Protein AF-A0A2V8K2Q8-F1 (afdb_monomer_lite)

Structure (mmCIF, N/CA/C/O backbone):
data_AF-A0A2V8K2Q8-F1
#
_entry.id   AF-A0A2V8K2Q8-F1
#
loop_
_atom_site.group_PDB
_atom_site.id
_atom_site.type_symbol
_atom_site.label_atom_id
_atom_site.label_alt_id
_atom_site.label_comp_id
_atom_site.label_asym_id
_atom_site.label_entity_id
_atom_site.label_seq_id
_atom_site.pdbx_PDB_ins_code
_atom_site.Cartn_x
_atom_site.Cartn_y
_atom_site.Cartn_z
_atom_site.occupancy
_atom_site.B_iso_or_equiv
_atom_site.auth_seq_id
_atom_site.auth_comp_id
_atom_site.auth_asym_id
_atom_site.auth_atom_id
_atom_site.pdbx_PDB_model_num
ATOM 1 N N . MET A 1 1 ? -9.041 -16.758 -21.097 1.00 33.78 1 MET A N 1
ATOM 2 C CA . MET A 1 1 ? -7.592 -17.012 -21.252 1.00 33.78 1 MET A CA 1
ATOM 3 C C . MET A 1 1 ? -6.905 -15.661 -21.363 1.00 33.78 1 MET A C 1
ATOM 5 O O . MET A 1 1 ? -7.436 -14.855 -22.123 1.00 33.78 1 MET A O 1
ATOM 9 N N . PRO A 1 2 ? -5.832 -15.341 -20.620 1.00 44.88 2 PRO A N 1
ATOM 10 C CA . PRO A 1 2 ? -5.105 -14.116 -20.914 1.00 44.88 2 PRO A CA 1
ATOM 11 C C . PRO A 1 2 ? -4.447 -14.294 -22.286 1.00 44.88 2 PRO A C 1
ATOM 13 O O . PRO A 1 2 ? -3.830 -15.324 -22.552 1.00 44.88 2 PRO A O 1
ATOM 16 N N . VAL A 1 3 ? -4.662 -13.329 -23.175 1.00 51.16 3 VAL A N 1
ATOM 17 C CA . VAL A 1 3 ? -3.970 -13.252 -24.463 1.00 51.16 3 VAL A CA 1
ATOM 18 C C . VAL A 1 3 ? -2.499 -13.010 -24.128 1.00 51.16 3 VAL A C 1
ATOM 20 O O . VAL A 1 3 ? -2.187 -12.033 -23.442 1.00 51.16 3 VAL A O 1
ATOM 23 N N . GLY A 1 4 ? -1.621 -13.944 -24.504 1.00 56.03 4 GLY A N 1
ATOM 24 C CA . GLY A 1 4 ? -0.177 -13.761 -24.362 1.00 56.03 4 GLY A CA 1
ATOM 25 C C . GLY A 1 4 ? 0.233 -12.440 -25.009 1.00 56.03 4 GLY A C 1
ATOM 26 O O . GLY A 1 4 ? -0.376 -12.017 -25.987 1.00 56.03 4 GLY A O 1
ATOM 27 N N . HIS A 1 5 ? 1.192 -11.728 -24.422 1.00 62.19 5 HIS A N 1
ATOM 28 C CA . HIS A 1 5 ? 1.695 -10.514 -25.054 1.00 62.19 5 HIS A CA 1
ATOM 29 C C . HIS A 1 5 ? 2.361 -10.899 -26.382 1.00 62.19 5 HIS A C 1
ATOM 31 O O . HIS A 1 5 ? 3.272 -11.722 -26.379 1.00 62.19 5 HIS A O 1
ATOM 37 N N . ASP A 1 6 ? 1.890 -10.324 -27.495 1.00 72.62 6 ASP A N 1
ATOM 38 C CA . ASP A 1 6 ? 2.413 -10.553 -28.852 1.00 72.62 6 ASP A CA 1
ATOM 39 C C . ASP A 1 6 ? 3.778 -9.863 -29.030 1.00 72.62 6 ASP A C 1
ATOM 41 O O . ASP A 1 6 ? 3.931 -8.927 -29.815 1.00 72.62 6 ASP A O 1
ATOM 45 N N . TRP A 1 7 ? 4.771 -10.271 -28.241 1.00 82.06 7 TRP A N 1
ATOM 46 C CA . TRP A 1 7 ? 6.135 -9.779 -28.381 1.00 82.06 7 TRP A CA 1
ATOM 47 C C . TRP A 1 7 ? 6.756 -10.334 -29.657 1.00 82.06 7 TRP A C 1
ATOM 49 O O . TRP A 1 7 ? 6.667 -11.529 -29.939 1.00 82.06 7 TRP A O 1
ATOM 59 N N . LYS A 1 8 ? 7.438 -9.475 -30.417 1.00 84.88 8 LYS A N 1
ATOM 60 C CA . LYS A 1 8 ? 8.130 -9.895 -31.648 1.00 84.88 8 LYS A CA 1
ATOM 61 C C . LYS A 1 8 ? 9.325 -10.811 -31.382 1.00 84.88 8 LYS A C 1
ATOM 63 O O . LYS A 1 8 ? 9.688 -11.601 -32.250 1.00 84.88 8 LYS A O 1
ATOM 68 N N . SER A 1 9 ? 9.958 -10.674 -30.218 1.00 86.50 9 SER A N 1
ATOM 69 C CA . SER A 1 9 ? 11.072 -11.508 -29.768 1.00 86.50 9 SER A CA 1
ATOM 70 C C . SER A 1 9 ? 11.048 -11.639 -28.250 1.00 86.50 9 SER A C 1
ATOM 72 O O . SER A 1 9 ? 10.975 -10.641 -27.536 1.00 86.50 9 SER A O 1
ATOM 74 N N . GLU A 1 10 ? 11.171 -12.866 -27.751 1.00 79.38 10 GLU A N 1
ATOM 75 C CA . GLU A 1 10 ? 11.226 -13.151 -26.313 1.00 79.38 10 GLU A CA 1
ATOM 76 C C . GLU A 1 10 ? 12.514 -12.632 -25.652 1.00 79.38 10 GLU A C 1
ATOM 78 O O . GLU A 1 10 ? 12.520 -12.302 -24.469 1.00 79.38 10 GLU A O 1
ATOM 83 N N . THR A 1 11 ? 13.614 -12.536 -26.407 1.00 88.69 11 THR A N 1
ATOM 84 C CA . THR A 1 11 ? 14.945 -12.165 -25.890 1.00 88.69 11 THR A CA 1
ATOM 85 C C . THR A 1 11 ? 15.395 -10.770 -26.312 1.00 88.69 11 THR A C 1
ATOM 87 O O . THR A 1 11 ? 16.445 -10.294 -25.880 1.00 88.69 11 THR A O 1
ATOM 90 N N . THR A 1 12 ? 14.634 -10.09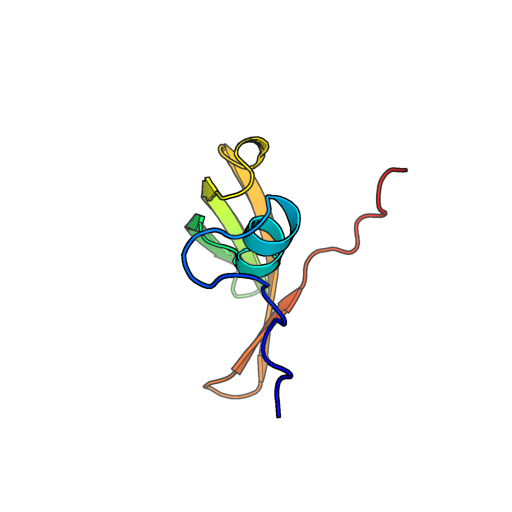0 -27.170 1.00 90.81 12 THR A N 1
ATOM 91 C CA . THR A 1 12 ? 14.953 -8.734 -27.644 1.00 90.81 12 THR A CA 1
ATOM 92 C C . THR A 1 12 ? 13.671 -7.913 -27.809 1.00 90.81 12 THR A C 1
ATOM 94 O O . THR A 1 12 ? 13.305 -7.575 -28.937 1.00 90.81 12 THR A O 1
ATOM 97 N N . PRO A 1 13 ? 12.958 -7.616 -26.707 1.00 89.06 13 PRO A N 1
ATOM 98 C CA . PRO A 1 13 ? 11.743 -6.816 -26.775 1.00 89.06 13 PRO A CA 1
ATOM 99 C C . PRO A 1 13 ? 12.057 -5.380 -27.203 1.00 89.06 13 PRO A C 1
ATOM 101 O O . PRO A 1 13 ? 13.122 -4.837 -26.882 1.00 89.06 13 PRO A O 1
ATOM 104 N N . THR A 1 14 ? 11.110 -4.722 -27.872 1.00 91.69 14 THR A N 1
ATOM 105 C CA . THR A 1 14 ? 11.177 -3.260 -28.013 1.00 91.69 14 THR A CA 1
ATOM 106 C C . THR A 1 14 ? 11.035 -2.586 -26.640 1.00 91.69 14 THR A C 1
ATOM 108 O O . THR A 1 14 ? 10.531 -3.199 -25.692 1.00 91.69 14 THR A O 1
ATOM 111 N N . PRO A 1 15 ? 11.431 -1.309 -26.491 1.00 89.69 15 PRO A N 1
ATOM 112 C CA . PRO A 1 15 ? 11.203 -0.572 -25.250 1.00 89.69 15 PRO A CA 1
ATOM 113 C C . PRO A 1 15 ? 9.733 -0.581 -24.794 1.00 89.69 15 PRO A C 1
ATOM 115 O O . PRO A 1 15 ? 9.459 -0.689 -23.599 1.00 89.69 15 PRO A O 1
ATOM 118 N N . GLU A 1 16 ? 8.780 -0.504 -25.725 1.00 88.12 16 GLU A N 1
ATOM 119 C CA . GLU A 1 16 ? 7.343 -0.544 -25.433 1.00 88.12 16 GLU A CA 1
ATOM 120 C C . GLU A 1 16 ? 6.886 -1.925 -24.957 1.00 88.12 16 GLU A C 1
ATOM 122 O O . GLU A 1 16 ? 6.120 -2.014 -23.993 1.00 88.12 16 GLU A O 1
ATOM 127 N N . GLU A 1 17 ? 7.366 -2.990 -25.605 1.00 86.12 17 GLU A N 1
ATOM 128 C CA . GLU A 1 17 ? 7.111 -4.374 -25.200 1.00 86.12 17 GLU A CA 1
ATOM 129 C C . GLU A 1 17 ? 7.665 -4.610 -23.790 1.00 86.12 17 GLU A C 1
ATOM 131 O O . GLU A 1 17 ? 6.904 -4.982 -22.894 1.00 86.12 17 GLU A O 1
ATOM 136 N N . GLY A 1 18 ? 8.929 -4.257 -23.534 1.00 85.31 18 GLY A N 1
ATOM 137 C CA . GLY A 1 18 ? 9.546 -4.369 -22.209 1.00 85.31 18 GLY A CA 1
ATOM 138 C C . GLY A 1 18 ? 8.802 -3.569 -21.134 1.00 85.31 18 GLY A C 1
ATOM 139 O O . GLY A 1 18 ? 8.539 -4.082 -20.043 1.00 85.31 18 GLY A O 1
ATOM 140 N N . LEU A 1 19 ? 8.371 -2.342 -21.452 1.00 82.75 19 LEU A N 1
ATOM 141 C CA . LEU A 1 19 ? 7.547 -1.539 -20.547 1.00 82.75 19 LEU A CA 1
ATOM 142 C C . LEU A 1 19 ? 6.192 -2.207 -20.269 1.00 82.75 19 LEU A C 1
ATOM 144 O O . LEU A 1 19 ? 5.701 -2.139 -19.143 1.00 82.75 19 LEU A O 1
ATOM 148 N N . SER A 1 20 ? 5.576 -2.854 -21.262 1.00 81.88 20 SER A N 1
ATOM 149 C CA . SER A 1 20 ? 4.291 -3.542 -21.089 1.00 81.88 20 SER A CA 1
ATOM 150 C C . SER A 1 20 ? 4.366 -4.717 -20.110 1.00 81.88 20 SER A C 1
ATOM 152 O O . SER A 1 20 ? 3.447 -4.865 -19.310 1.00 81.88 20 SER A O 1
ATOM 154 N N . ALA A 1 21 ? 5.476 -5.468 -20.074 1.00 77.06 21 ALA A N 1
ATOM 155 C CA . ALA A 1 21 ? 5.640 -6.585 -19.132 1.00 77.06 21 ALA A CA 1
ATOM 156 C C . ALA A 1 21 ? 5.713 -6.149 -17.665 1.00 77.06 21 ALA A C 1
ATOM 158 O O . ALA A 1 21 ? 5.345 -6.914 -16.776 1.00 77.06 21 ALA A O 1
ATOM 159 N N . ILE A 1 22 ? 6.181 -4.930 -17.396 1.00 75.12 22 ILE A N 1
ATOM 160 C CA . ILE A 1 22 ? 6.262 -4.396 -16.030 1.00 75.12 22 ILE A CA 1
ATOM 161 C C . ILE A 1 22 ? 5.079 -3.484 -15.686 1.00 75.12 22 ILE A C 1
ATOM 163 O O . ILE A 1 22 ? 4.905 -3.101 -14.527 1.00 75.12 22 ILE A O 1
ATOM 167 N N . ARG A 1 23 ? 4.230 -3.132 -16.662 1.00 72.19 23 ARG A N 1
ATOM 168 C CA . ARG A 1 23 ? 3.029 -2.324 -16.420 1.00 72.19 23 ARG A CA 1
ATOM 169 C C . ARG A 1 23 ? 2.063 -3.100 -15.528 1.00 72.19 23 ARG A C 1
ATOM 171 O O . ARG A 1 23 ? 1.434 -4.063 -15.944 1.00 72.19 23 ARG A O 1
ATOM 178 N N . GLY A 1 24 ? 1.921 -2.628 -14.291 1.00 66.75 24 GLY A N 1
ATOM 179 C CA . GLY A 1 24 ? 1.082 -3.252 -13.264 1.00 66.75 24 GLY A CA 1
ATOM 180 C C . GLY A 1 24 ? 1.872 -4.038 -12.217 1.00 66.75 24 GLY A C 1
ATOM 181 O O . GLY A 1 24 ? 1.319 -4.339 -11.159 1.00 66.75 24 GLY A O 1
ATOM 182 N N . LEU A 1 25 ? 3.164 -4.290 -12.451 1.00 67.19 25 LEU A N 1
ATOM 183 C CA . LEU A 1 25 ? 4.059 -4.854 -11.450 1.00 67.19 25 LEU A CA 1
ATOM 184 C C . LEU A 1 25 ? 4.460 -3.758 -10.456 1.00 67.19 25 LEU A C 1
ATOM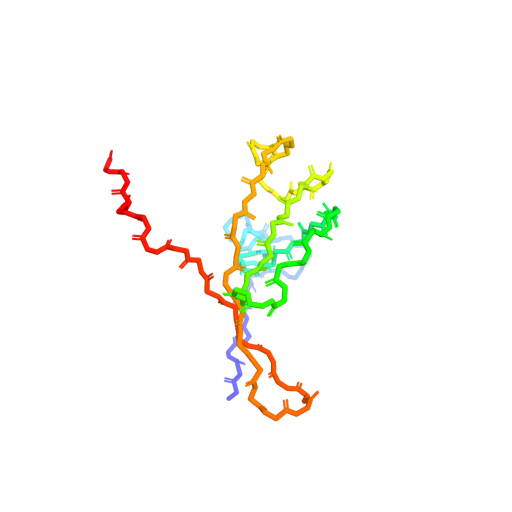 186 O O . LEU A 1 25 ? 5.370 -2.976 -10.698 1.00 67.19 25 LEU A O 1
ATOM 190 N N . GLY A 1 26 ? 3.752 -3.681 -9.332 1.00 72.81 26 GLY A N 1
ATOM 191 C CA . GLY A 1 26 ? 4.111 -2.794 -8.232 1.00 72.81 26 GLY A CA 1
ATOM 192 C C . GLY A 1 26 ? 4.895 -3.534 -7.159 1.00 72.81 26 GLY A C 1
ATOM 193 O O . GLY A 1 26 ? 4.307 -4.314 -6.419 1.00 72.81 26 GLY A O 1
ATOM 194 N N . ALA A 1 27 ? 6.191 -3.249 -7.037 1.00 80.00 27 ALA A N 1
ATOM 195 C CA . ALA A 1 27 ? 7.019 -3.729 -5.934 1.00 80.00 27 ALA A CA 1
ATOM 196 C C . ALA A 1 27 ? 7.452 -2.562 -5.039 1.00 80.00 27 ALA A C 1
ATOM 198 O O . ALA A 1 27 ? 7.783 -1.470 -5.516 1.00 80.00 27 ALA A O 1
ATOM 199 N N . TYR A 1 28 ? 7.421 -2.789 -3.729 1.00 89.38 28 TYR A N 1
ATOM 200 C CA . TYR A 1 28 ? 7.924 -1.852 -2.735 1.00 89.38 28 TYR A CA 1
ATOM 201 C C . TYR A 1 28 ? 8.310 -2.589 -1.451 1.00 89.38 28 TYR A C 1
ATOM 203 O O . TYR A 1 28 ? 7.763 -3.650 -1.151 1.00 89.38 28 TYR A O 1
ATOM 211 N N . CYS A 1 29 ? 9.196 -1.966 -0.680 1.00 92.12 29 CYS A N 1
ATOM 212 C CA . CYS A 1 29 ? 9.384 -2.244 0.740 1.00 92.12 29 CYS A CA 1
ATOM 213 C C . CYS A 1 29 ? 8.847 -1.033 1.507 1.00 92.12 29 CYS A C 1
ATOM 215 O O . CYS A 1 29 ? 9.064 0.111 1.087 1.00 92.12 29 CYS A O 1
ATOM 217 N N . ALA A 1 30 ? 8.058 -1.293 2.546 1.00 92.81 30 ALA A N 1
ATOM 218 C CA . ALA A 1 30 ? 7.519 -0.246 3.398 1.00 92.81 30 ALA A CA 1
ATOM 219 C C . ALA A 1 30 ? 7.364 -0.735 4.835 1.00 92.81 30 ALA A C 1
ATOM 221 O O . ALA A 1 30 ? 6.811 -1.815 5.065 1.00 92.81 30 ALA A O 1
ATOM 222 N N . THR A 1 31 ? 7.711 0.120 5.789 1.00 95.81 31 THR A N 1
ATOM 223 C CA . THR A 1 31 ? 7.170 0.062 7.145 1.00 95.81 31 THR A CA 1
ATOM 224 C C . THR A 1 31 ? 5.687 0.434 7.095 1.00 95.81 31 THR A C 1
ATOM 226 O O . THR A 1 31 ? 5.294 1.442 6.494 1.00 95.81 31 THR A O 1
ATOM 229 N N . ILE A 1 32 ? 4.845 -0.413 7.692 1.00 95.56 32 ILE A N 1
ATOM 230 C CA . ILE A 1 32 ? 3.387 -0.267 7.683 1.00 95.56 32 ILE A CA 1
ATOM 231 C C . ILE A 1 32 ? 2.899 0.043 9.095 1.00 95.56 32 ILE A C 1
ATOM 233 O O . ILE A 1 32 ? 3.031 -0.783 9.997 1.00 95.56 32 ILE A O 1
ATOM 237 N N . GLU A 1 33 ? 2.266 1.199 9.264 1.00 97.12 33 GLU A N 1
ATOM 238 C CA . GLU A 1 33 ? 1.537 1.555 10.480 1.00 97.12 33 GLU A CA 1
ATOM 239 C C . GLU A 1 33 ? 0.052 1.228 10.288 1.00 97.12 33 GLU A C 1
ATOM 241 O O . GLU A 1 33 ? -0.582 1.687 9.331 1.00 97.12 33 GLU A O 1
ATOM 246 N N . ILE A 1 34 ? -0.514 0.407 11.174 1.00 97.12 34 ILE A N 1
ATOM 247 C CA . ILE A 1 34 ? -1.887 -0.097 11.043 1.00 97.12 34 ILE A CA 1
ATOM 248 C C . ILE A 1 34 ? -2.807 0.622 12.034 1.00 97.12 34 ILE A C 1
ATOM 250 O O . ILE A 1 34 ? -2.678 0.466 13.245 1.00 97.12 34 ILE A O 1
ATOM 254 N N . HIS A 1 35 ? -3.806 1.328 11.505 1.00 97.00 35 HIS A N 1
ATOM 255 C CA . HIS A 1 35 ? -4.885 1.955 12.270 1.00 97.00 35 HIS A CA 1
ATOM 256 C C . HIS A 1 35 ? -6.137 1.078 12.174 1.00 97.00 35 HIS A C 1
ATOM 258 O O . HIS A 1 35 ? -7.002 1.262 11.315 1.00 97.00 35 HIS A O 1
ATOM 264 N N . ALA A 1 36 ? -6.173 0.029 13.001 1.00 95.56 36 ALA A N 1
ATOM 265 C CA . ALA A 1 36 ? -7.165 -1.042 12.893 1.00 95.56 36 ALA A CA 1
ATOM 266 C C . ALA A 1 36 ? -8.600 -0.609 13.197 1.00 95.56 36 ALA A C 1
ATOM 268 O O . ALA A 1 36 ? -9.531 -1.098 12.561 1.00 95.56 36 ALA A O 1
ATOM 269 N N . LYS A 1 37 ? -8.786 0.322 14.137 1.00 96.19 37 LYS A N 1
ATOM 270 C CA . LYS A 1 37 ? -10.121 0.812 14.506 1.00 96.19 37 LYS A CA 1
ATOM 271 C C . LYS A 1 37 ? -10.735 1.655 13.387 1.00 96.19 37 LYS A C 1
ATOM 273 O O . LYS A 1 37 ? -11.945 1.652 13.204 1.00 96.19 37 LYS A O 1
ATOM 278 N N . GLU A 1 38 ? -9.892 2.355 12.640 1.00 95.38 38 GLU A N 1
ATOM 279 C CA . GLU A 1 38 ? -10.264 3.287 11.585 1.00 95.38 38 GLU A CA 1
ATOM 280 C C . GLU A 1 38 ? -10.278 2.641 10.192 1.00 95.38 38 GLU A C 1
ATOM 282 O O . GLU A 1 38 ? -10.865 3.201 9.271 1.00 95.38 38 GLU A O 1
ATOM 287 N N . GLY A 1 39 ? -9.646 1.477 10.013 1.00 95.38 39 GLY A N 1
ATOM 288 C CA . GLY A 1 39 ? -9.659 0.731 8.750 1.00 95.38 39 GLY A CA 1
ATOM 289 C C . GLY A 1 39 ? -8.704 1.275 7.682 1.00 95.38 39 GLY A C 1
ATOM 290 O O . GLY A 1 39 ? -8.965 1.157 6.479 1.00 95.38 39 GLY A O 1
ATOM 291 N N . PHE A 1 40 ? -7.590 1.887 8.091 1.00 96.94 40 PHE A N 1
ATOM 292 C CA . PHE A 1 40 ? -6.543 2.309 7.161 1.00 96.94 40 PHE A CA 1
ATOM 293 C C . PHE A 1 40 ? -5.143 1.968 7.666 1.00 96.94 40 PHE A C 1
ATOM 295 O O . PHE A 1 40 ? -4.910 1.712 8.844 1.00 96.94 40 PHE A O 1
ATOM 302 N N . MET A 1 41 ? -4.195 1.955 6.739 1.00 96.75 41 MET A N 1
ATOM 303 C CA . MET A 1 41 ? -2.771 1.854 7.025 1.00 96.75 41 MET A CA 1
ATOM 304 C C . MET A 1 41 ? -2.045 3.069 6.459 1.00 96.75 41 MET A C 1
ATOM 306 O O . MET A 1 41 ? -2.451 3.618 5.425 1.00 96.75 41 MET A O 1
ATOM 310 N N . ILE A 1 42 ? -0.963 3.465 7.115 1.00 96.44 42 ILE A N 1
ATOM 311 C CA . ILE A 1 42 ? 0.022 4.390 6.569 1.00 96.44 42 ILE A CA 1
ATOM 312 C C . ILE A 1 42 ? 1.238 3.574 6.143 1.00 96.44 42 ILE A C 1
ATOM 314 O O . ILE A 1 42 ? 1.686 2.678 6.852 1.00 96.44 42 ILE A O 1
ATOM 318 N N . ARG A 1 43 ? 1.741 3.847 4.941 1.00 94.19 43 ARG A N 1
ATOM 319 C CA . ARG A 1 43 ? 2.917 3.176 4.381 1.00 94.19 43 ARG A CA 1
ATOM 320 C C . ARG A 1 43 ? 4.042 4.179 4.238 1.00 94.19 43 ARG A C 1
ATOM 322 O O . ARG A 1 43 ? 3.849 5.186 3.547 1.00 94.19 43 ARG A O 1
ATOM 329 N N . HIS A 1 44 ? 5.181 3.867 4.840 1.00 94.88 44 HIS A N 1
ATOM 330 C CA . HIS A 1 44 ? 6.423 4.625 4.749 1.00 94.88 44 HIS A CA 1
ATOM 331 C C . HIS A 1 44 ? 7.374 3.849 3.845 1.00 94.88 44 HIS A C 1
ATOM 333 O O . HIS A 1 44 ? 7.870 2.802 4.236 1.00 94.88 44 HIS A O 1
ATOM 339 N N . TYR A 1 45 ? 7.566 4.304 2.608 1.00 93.81 45 TYR A N 1
ATOM 340 C CA . TYR A 1 45 ? 8.363 3.552 1.638 1.00 93.81 45 TYR A CA 1
ATOM 341 C C . TYR A 1 45 ? 9.865 3.710 1.889 1.00 93.81 45 TYR A C 1
ATOM 343 O O . TYR A 1 45 ? 10.370 4.836 1.820 1.00 93.81 45 TYR A O 1
ATOM 351 N N . GLU A 1 46 ? 10.577 2.592 2.066 1.00 92.12 46 GLU A N 1
ATOM 352 C CA . GLU A 1 46 ? 12.044 2.539 1.968 1.00 92.12 46 GLU A CA 1
ATOM 353 C C . GLU A 1 46 ? 12.499 2.264 0.528 1.00 92.12 46 GLU A C 1
ATOM 355 O O . GLU A 1 46 ? 13.518 2.785 0.082 1.00 92.12 46 GLU A O 1
ATOM 360 N N . ILE A 1 47 ? 11.719 1.475 -0.222 1.00 90.06 47 ILE A N 1
ATOM 361 C CA . ILE A 1 47 ? 11.948 1.171 -1.642 1.00 90.06 47 ILE A CA 1
ATOM 362 C C . ILE A 1 47 ? 10.613 1.270 -2.373 1.00 90.06 47 ILE A C 1
ATOM 364 O O . ILE A 1 47 ? 9.619 0.712 -1.916 1.00 90.06 47 ILE A O 1
ATOM 368 N N . ASN A 1 48 ? 10.569 1.944 -3.523 1.00 88.25 48 ASN A N 1
ATOM 369 C CA . ASN A 1 48 ? 9.369 2.011 -4.353 1.00 88.25 48 ASN A CA 1
ATOM 370 C C . ASN A 1 48 ? 9.732 2.105 -5.839 1.00 88.25 48 ASN A C 1
ATOM 372 O O . ASN A 1 48 ? 10.657 2.829 -6.201 1.00 88.25 48 ASN A O 1
ATOM 376 N N . GLN A 1 49 ? 8.954 1.443 -6.700 1.00 83.75 49 GLN A N 1
ATOM 377 C CA . GLN A 1 49 ? 9.054 1.588 -8.161 1.00 83.75 49 GLN A CA 1
ATOM 378 C C . GLN A 1 49 ? 8.925 3.046 -8.650 1.00 83.75 49 GLN A C 1
ATOM 380 O O . GLN A 1 49 ? 9.383 3.373 -9.739 1.00 83.75 49 GLN A O 1
ATOM 385 N N . ILE A 1 50 ? 8.279 3.916 -7.864 1.00 84.00 50 ILE A N 1
ATOM 386 C CA . ILE A 1 50 ? 8.244 5.365 -8.059 1.00 84.00 50 ILE A CA 1
ATOM 387 C C . ILE A 1 50 ? 9.246 5.967 -7.064 1.00 84.00 50 ILE A C 1
ATOM 389 O O . ILE A 1 50 ? 8.876 6.167 -5.904 1.00 84.00 50 ILE A O 1
ATOM 393 N N . PRO A 1 51 ? 10.483 6.308 -7.474 1.00 83.12 51 PRO A N 1
ATOM 394 C CA . PRO A 1 51 ? 11.508 6.802 -6.548 1.00 83.12 51 PRO A CA 1
ATOM 395 C C . PRO A 1 51 ? 11.053 8.034 -5.758 1.00 83.12 51 PRO A C 1
ATOM 397 O O . PRO A 1 51 ? 11.313 8.155 -4.568 1.00 83.12 51 PRO A O 1
ATOM 400 N N . ASN A 1 52 ? 10.253 8.898 -6.388 1.00 87.44 52 ASN A N 1
ATOM 401 C CA . ASN A 1 52 ? 9.700 10.103 -5.764 1.00 87.44 52 ASN A CA 1
ATOM 402 C C . ASN A 1 52 ? 8.682 9.830 -4.639 1.00 87.44 52 ASN A C 1
ATOM 404 O O . ASN A 1 52 ? 8.261 10.769 -3.960 1.00 87.44 52 ASN A O 1
ATOM 408 N N . ALA A 1 53 ? 8.233 8.583 -4.468 1.00 86.69 53 ALA A N 1
ATOM 409 C CA . ALA A 1 53 ? 7.381 8.175 -3.356 1.00 86.69 53 ALA A C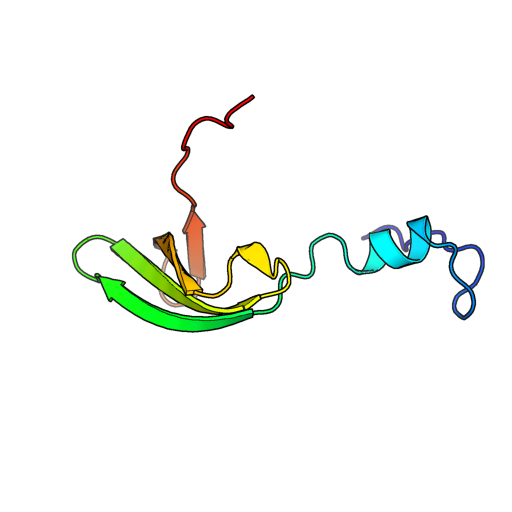A 1
ATOM 410 C C . ALA A 1 53 ? 8.187 7.771 -2.109 1.00 86.69 53 ALA A C 1
ATOM 412 O O . ALA A 1 53 ? 7.612 7.747 -1.021 1.00 86.69 53 ALA A O 1
ATOM 413 N N . VAL A 1 54 ? 9.486 7.474 -2.240 1.00 91.44 54 VAL A N 1
ATOM 414 C CA . VAL A 1 54 ? 10.362 7.144 -1.103 1.00 91.44 54 VAL A CA 1
ATOM 415 C C . VAL A 1 54 ? 10.404 8.318 -0.122 1.00 91.44 54 VAL A C 1
ATOM 417 O O . VAL A 1 54 ? 10.403 9.482 -0.524 1.00 91.44 54 VAL A O 1
ATOM 420 N N . GLY A 1 55 ? 10.354 8.014 1.176 1.00 85.50 55 GLY A N 1
ATOM 421 C CA . GLY A 1 55 ? 10.282 9.022 2.240 1.00 85.50 55 GLY A CA 1
ATOM 422 C C . GLY A 1 55 ? 8.914 9.702 2.400 1.00 85.50 55 GLY A C 1
ATOM 423 O O . GLY A 1 55 ? 8.744 10.512 3.310 1.00 85.50 55 GLY A O 1
ATOM 424 N N . ARG A 1 56 ? 7.912 9.377 1.566 1.00 86.38 56 ARG A N 1
ATOM 425 C CA . ARG A 1 56 ? 6.532 9.855 1.744 1.00 86.38 56 ARG A CA 1
ATOM 426 C C . ARG A 1 56 ? 5.691 8.836 2.502 1.00 86.38 56 ARG A C 1
ATOM 428 O O . ARG A 1 56 ? 5.716 7.644 2.200 1.00 86.38 56 ARG A O 1
ATOM 435 N N . ALA A 1 57 ? 4.856 9.340 3.405 1.00 92.31 57 ALA A N 1
ATOM 436 C CA . ALA A 1 57 ? 3.774 8.578 4.010 1.00 92.31 57 ALA A CA 1
ATOM 437 C C . ALA A 1 57 ? 2.553 8.572 3.076 1.00 92.31 57 ALA A C 1
ATOM 439 O O . ALA A 1 57 ? 2.073 9.629 2.657 1.00 92.31 57 ALA A O 1
ATOM 440 N N . THR A 1 58 ? 2.028 7.388 2.744 1.00 92.00 58 THR A N 1
ATOM 441 C CA . THR A 1 58 ? 0.778 7.270 1.970 1.00 92.00 58 THR A CA 1
ATOM 442 C C . THR A 1 58 ? -0.277 6.484 2.727 1.00 92.00 58 THR A C 1
ATOM 444 O O . THR A 1 58 ? -0.013 5.383 3.207 1.00 92.00 58 THR A O 1
ATOM 447 N N . LYS A 1 59 ? -1.497 7.030 2.786 1.00 94.56 59 LYS A N 1
ATOM 448 C CA . LYS A 1 59 ? -2.654 6.345 3.364 1.00 94.56 59 LYS A CA 1
ATOM 449 C C . LYS A 1 59 ? -3.259 5.360 2.364 1.00 94.56 59 LYS A C 1
ATOM 451 O O . LYS A 1 59 ? -3.446 5.681 1.186 1.00 94.56 59 LYS A O 1
ATOM 456 N N . ARG A 1 60 ? -3.609 4.167 2.844 1.00 94.31 60 ARG A N 1
ATOM 457 C CA . ARG A 1 60 ? -4.407 3.182 2.109 1.00 94.31 60 ARG A CA 1
ATOM 458 C C . ARG A 1 60 ? -5.512 2.652 3.011 1.00 94.31 60 ARG A C 1
ATOM 460 O O . ARG A 1 60 ? -5.240 2.145 4.093 1.00 94.31 60 ARG A O 1
ATOM 467 N N . TRP A 1 61 ? -6.747 2.753 2.547 1.00 96.38 61 TRP A N 1
ATOM 468 C CA . TRP A 1 61 ? -7.892 2.127 3.196 1.00 96.38 61 TRP A CA 1
ATOM 469 C C . TRP A 1 61 ? -7.896 0.637 2.903 1.00 96.38 61 TRP A C 1
ATOM 471 O O . TRP A 1 61 ? -7.550 0.229 1.787 1.00 96.38 61 TRP A O 1
ATOM 481 N N . TYR A 1 62 ? -8.327 -0.154 3.877 1.00 95.75 62 TYR A N 1
ATOM 482 C CA . TYR A 1 62 ? -8.522 -1.580 3.691 1.00 95.75 62 TYR A CA 1
ATOM 483 C C . TYR A 1 62 ? -9.853 -2.052 4.266 1.00 95.75 62 TYR A C 1
ATOM 485 O O . TYR A 1 62 ? -10.442 -1.440 5.154 1.00 95.75 62 TYR A O 1
ATOM 493 N N . THR A 1 63 ? -10.350 -3.159 3.730 1.00 95.56 63 THR A N 1
ATOM 494 C CA . THR A 1 63 ? -11.539 -3.843 4.243 1.00 95.56 63 THR A CA 1
ATOM 495 C C . THR A 1 63 ? -11.350 -5.340 4.076 1.00 95.56 63 THR A C 1
ATOM 497 O O . THR A 1 63 ? -10.886 -5.780 3.021 1.00 95.56 63 THR A O 1
ATOM 500 N N . PHE A 1 64 ? -11.725 -6.108 5.095 1.00 95.06 64 PHE A N 1
ATOM 501 C CA . PHE A 1 64 ? -11.733 -7.565 5.044 1.00 95.06 64 PHE A CA 1
ATOM 502 C C . PHE A 1 64 ? -13.111 -8.084 4.624 1.00 95.06 64 PHE A C 1
ATOM 504 O O . PHE A 1 64 ? -14.141 -7.584 5.072 1.00 95.06 64 PHE A O 1
ATOM 511 N N . GLN A 1 65 ? -13.120 -9.075 3.740 1.00 95.06 65 GLN A N 1
ATOM 512 C CA . GLN A 1 65 ? -14.300 -9.808 3.289 1.00 95.06 65 GLN A CA 1
ATOM 513 C C . GLN A 1 65 ? -14.114 -11.262 3.725 1.00 95.06 65 GLN A C 1
ATOM 515 O O . GLN A 1 65 ? -13.562 -12.065 2.982 1.00 95.06 65 GLN A O 1
ATOM 520 N N . GLY A 1 66 ? -14.513 -11.582 4.956 1.00 93.69 66 GLY A N 1
ATOM 521 C CA . GLY A 1 66 ? -14.149 -12.856 5.580 1.00 93.69 66 GLY A CA 1
ATOM 522 C C . GLY A 1 66 ? -12.708 -12.854 6.101 1.00 93.69 66 GLY A C 1
ATOM 523 O O . GLY A 1 66 ? -12.168 -11.798 6.431 1.00 93.69 66 GLY A O 1
ATOM 524 N N . ILE A 1 67 ? -12.107 -14.040 6.211 1.00 94.00 67 ILE A N 1
ATOM 525 C CA . ILE A 1 67 ? -10.801 -14.236 6.867 1.00 94.00 67 ILE A CA 1
ATOM 526 C C . ILE A 1 67 ? -9.605 -14.163 5.909 1.00 94.00 67 ILE A C 1
ATOM 528 O O . ILE A 1 67 ? -8.476 -13.996 6.359 1.00 94.00 67 ILE A O 1
ATOM 532 N N . ASP A 1 68 ? -9.838 -14.295 4.605 1.00 95.88 68 ASP A N 1
ATOM 533 C CA . ASP A 1 68 ? -8.802 -14.548 3.596 1.00 95.88 68 ASP A CA 1
ATOM 534 C C . ASP A 1 68 ? -8.756 -13.497 2.478 1.00 95.88 68 ASP A C 1
ATOM 536 O O . ASP A 1 68 ? -7.845 -13.507 1.649 1.00 95.88 68 ASP A O 1
ATOM 540 N N . ARG A 1 69 ? -9.701 -12.550 2.458 1.00 95.19 69 ARG A N 1
ATOM 541 C CA . ARG A 1 69 ? -9.777 -11.528 1.413 1.00 95.19 69 ARG A CA 1
ATOM 542 C C . ARG A 1 69 ? -9.700 -10.116 1.974 1.00 95.19 69 ARG A C 1
ATOM 544 O O . ARG A 1 69 ? -10.559 -9.687 2.738 1.00 95.19 69 ARG A O 1
ATOM 551 N N . MET A 1 70 ? -8.715 -9.352 1.502 1.00 94.50 70 MET A N 1
ATOM 552 C CA . MET A 1 70 ? -8.551 -7.925 1.792 1.00 94.50 70 MET A CA 1
ATOM 553 C C . MET A 1 70 ? -8.673 -7.095 0.510 1.00 94.50 70 MET A C 1
ATOM 555 O O . MET A 1 70 ? -8.003 -7.363 -0.485 1.00 94.50 70 MET A O 1
ATOM 559 N N . SER A 1 71 ? -9.501 -6.053 0.538 1.00 94.44 71 SER A N 1
ATOM 560 C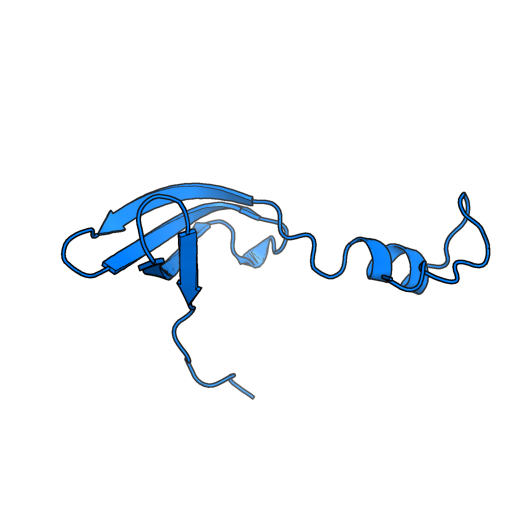 CA . SER A 1 71 ? -9.588 -5.046 -0.527 1.00 94.44 71 SER A CA 1
ATOM 561 C C . SER A 1 71 ? -8.860 -3.773 -0.113 1.00 94.44 71 SER A C 1
ATOM 563 O O . SER A 1 71 ? -9.016 -3.328 1.019 1.00 94.44 71 SER A O 1
ATOM 565 N N . LEU A 1 72 ? -8.092 -3.168 -1.026 1.00 93.25 72 LEU A N 1
ATOM 566 C CA . LEU A 1 72 ? -7.300 -1.962 -0.767 1.00 93.25 72 LEU A CA 1
ATOM 567 C C . LEU A 1 72 ? -7.752 -0.793 -1.641 1.00 93.25 72 LEU A C 1
ATOM 569 O O . LEU A 1 72 ? -7.719 -0.887 -2.868 1.00 93.25 72 LEU A O 1
ATOM 573 N N . ARG A 1 73 ? -8.021 0.362 -1.034 1.00 93.12 73 ARG A N 1
ATOM 574 C CA . ARG A 1 73 ? -8.484 1.570 -1.733 1.00 93.12 73 ARG A CA 1
ATOM 575 C C . ARG A 1 73 ? -7.604 2.776 -1.395 1.00 93.12 73 ARG A C 1
ATOM 577 O O . ARG A 1 73 ? -7.198 2.960 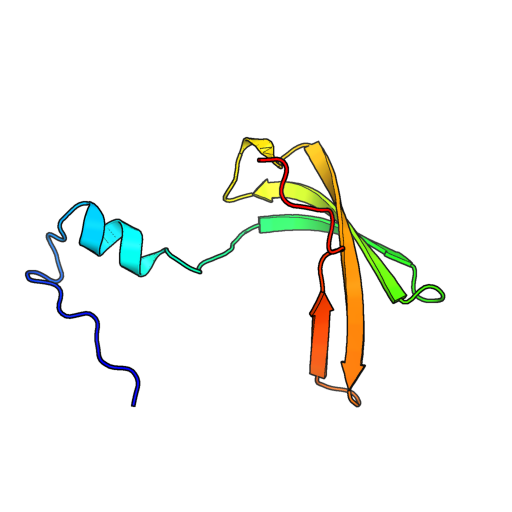-0.252 1.00 93.12 73 ARG A O 1
ATOM 584 N N . VAL A 1 74 ? -7.270 3.588 -2.397 1.00 88.69 74 VAL A N 1
ATOM 585 C CA . VAL A 1 74 ? -6.676 4.922 -2.178 1.00 88.69 74 VAL A CA 1
ATOM 586 C C . VAL A 1 74 ? -7.781 5.927 -1.892 1.00 88.69 74 VAL A C 1
ATOM 588 O O . VAL A 1 74 ? -8.900 5.748 -2.370 1.00 88.69 74 VAL A O 1
ATOM 591 N N . ASP A 1 75 ? -7.484 7.003 -1.170 1.00 77.06 75 ASP A N 1
ATOM 592 C CA . ASP A 1 75 ? -8.395 8.144 -1.216 1.00 77.06 75 ASP A CA 1
ATOM 593 C C . ASP A 1 75 ? -8.519 8.631 -2.658 1.00 77.06 75 ASP A C 1
ATOM 595 O O . ASP A 1 75 ? -7.524 8.792 -3.371 1.00 77.06 75 ASP A O 1
ATOM 599 N N . SER A 1 76 ? -9.755 8.862 -3.091 1.00 56.62 76 SER A N 1
ATOM 600 C CA . SER A 1 76 ? -10.045 9.609 -4.306 1.00 56.62 76 SER A CA 1
ATOM 601 C C . SER A 1 76 ? -9.706 11.077 -4.049 1.00 56.62 76 SER A C 1
ATOM 603 O O . SER A 1 76 ? -10.592 11.914 -3.915 1.00 56.62 76 SER A O 1
ATOM 605 N N . SER A 1 77 ? -8.421 11.400 -3.916 1.00 49.81 77 SER A N 1
ATOM 606 C CA . SER A 1 77 ? -7.993 12.784 -4.072 1.00 49.81 77 SER A CA 1
ATOM 607 C C . SER A 1 77 ? -8.132 13.120 -5.561 1.00 49.81 77 SER A C 1
ATOM 609 O O . SER A 1 77 ? -7.760 12.283 -6.396 1.00 49.81 77 SER A O 1
ATOM 611 N N . PRO A 1 78 ? -8.716 14.273 -5.935 1.00 39.16 78 PRO A N 1
ATOM 612 C CA . PRO A 1 78 ? -8.880 14.612 -7.337 1.00 39.16 78 PRO A CA 1
ATOM 613 C C . PRO A 1 78 ? -7.504 14.589 -7.997 1.00 39.16 78 PRO A C 1
ATOM 615 O O . PRO A 1 78 ? -6.548 15.152 -7.460 1.00 39.16 78 PRO A O 1
ATOM 618 N N . ARG A 1 79 ? -7.394 13.917 -9.154 1.00 39.81 79 ARG A N 1
ATOM 619 C CA . ARG A 1 79 ? -6.217 14.050 -10.018 1.00 39.81 79 ARG A CA 1
ATOM 620 C C . ARG A 1 79 ? -5.978 15.550 -10.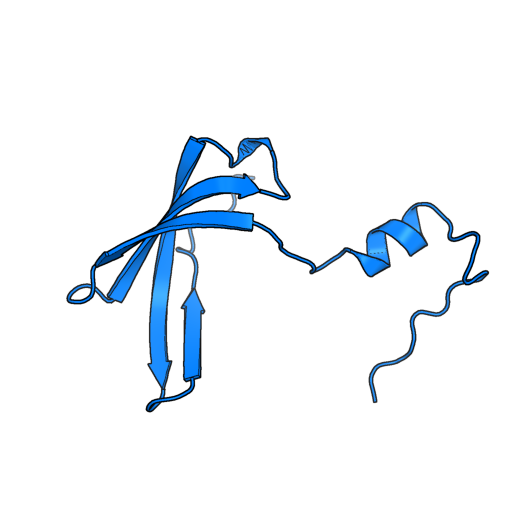176 1.00 39.81 79 ARG A C 1
ATOM 622 O O . ARG A 1 79 ? -6.821 16.228 -10.763 1.00 39.81 79 ARG A O 1
ATOM 629 N N . ARG A 1 80 ? -4.881 16.085 -9.628 1.00 41.66 80 ARG A N 1
ATOM 630 C CA . ARG A 1 80 ? -4.428 17.409 -10.053 1.00 41.66 80 ARG A CA 1
ATOM 631 C C . ARG A 1 80 ? -4.168 17.285 -11.553 1.00 41.66 80 ARG A C 1
ATOM 633 O O . ARG A 1 80 ? -3.407 16.406 -11.957 1.00 41.66 80 ARG A O 1
ATOM 640 N N . LYS A 1 81 ? -4.934 18.059 -12.326 1.00 37.34 81 LYS A N 1
ATOM 641 C CA . LYS A 1 81 ? -4.694 18.289 -13.750 1.00 37.34 81 LYS A CA 1
ATOM 642 C C . LYS A 1 81 ? -3.299 18.865 -13.945 1.00 37.34 81 LYS A C 1
ATOM 644 O O . LYS A 1 81 ? -2.862 19.615 -13.041 1.00 37.34 81 LYS A O 1
#

Secondary structure (DSSP, 8-state):
-PPPP--S-SSS--HHHHHHHHTT---EEEEEEEETTTTEEEEEEEEESSGGGTT-EEEEEEEESSSS-EEEE--------

pLDDT: mean 83.27, std 16.48, range [33.78, 97.12]

Sequence (81 aa):
MPVGHDWKSETTPTPEEGLSAIRGLGAYCATIEIHAKEGFMIRHYEINQIPNAVGRATKRWYTFQGIDRMSLRVDSSPRRK

Radius of gyration: 17.22 Å; chains: 1; bounding box: 29×35×46 Å

Foldseek 3Di:
DPDPQPAPDPVDGDPVSVVVVCVVVWDFDWDWADPPVVQKIWTATPGTPPPVCHRPIAIWGWDDDPDPDIDIDHPPDDPPD